Protein AF-A0A2V9G0W3-F1 (afdb_monomer_lite)

Radius of gyration: 15.95 Å; chains: 1; bounding box: 30×38×54 Å

Structure (mmCIF, N/CA/C/O backbone):
data_AF-A0A2V9G0W3-F1
#
_entry.id   AF-A0A2V9G0W3-F1
#
loop_
_atom_site.group_PDB
_atom_site.id
_atom_site.type_symbol
_atom_site.label_atom_id
_atom_site.label_alt_id
_atom_site.label_comp_id
_atom_site.label_asym_id
_atom_site.label_entity_id
_atom_site.label_seq_id
_atom_site.pdbx_PDB_ins_code
_atom_site.Cartn_x
_atom_site.Cartn_y
_atom_site.Cartn_z
_atom_site.occupancy
_atom_site.B_iso_or_equiv
_atom_site.auth_seq_id
_atom_site.auth_comp_id
_atom_site.auth_asym_id
_atom_site.auth_atom_id
_atom_site.pdbx_PDB_model_num
ATOM 1 N N . MET A 1 1 ? -11.350 -17.145 -14.171 1.00 35.25 1 MET A N 1
ATOM 2 C CA . MET A 1 1 ? -9.950 -17.516 -14.481 1.00 35.25 1 MET A CA 1
ATOM 3 C C . MET A 1 1 ? -9.155 -16.254 -14.791 1.00 35.25 1 MET A C 1
ATOM 5 O O . MET A 1 1 ? -9.324 -15.681 -15.859 1.00 35.25 1 MET A O 1
ATOM 9 N N . LEU A 1 2 ? -8.340 -15.782 -13.845 1.00 42.38 2 LEU A N 1
ATOM 10 C CA . LEU A 1 2 ? -7.490 -14.594 -13.998 1.00 42.38 2 LEU A CA 1
ATOM 11 C C . LEU A 1 2 ? -6.211 -14.951 -14.769 1.00 42.38 2 LEU A C 1
ATOM 13 O O . LEU A 1 2 ? -5.138 -15.098 -14.195 1.00 42.38 2 LEU A O 1
ATOM 17 N N . ALA A 1 3 ? -6.319 -15.096 -16.087 1.00 44.25 3 ALA A N 1
ATOM 18 C CA . ALA A 1 3 ? -5.160 -15.234 -16.967 1.00 44.25 3 ALA A CA 1
ATOM 19 C C . ALA A 1 3 ? -4.627 -13.846 -17.375 1.00 44.25 3 ALA A C 1
ATOM 21 O O . ALA A 1 3 ? -4.636 -13.493 -18.550 1.00 44.25 3 ALA A O 1
ATOM 22 N N . LEU A 1 4 ? -4.203 -13.025 -16.405 1.00 49.75 4 LEU A N 1
ATOM 23 C CA . LEU A 1 4 ? -3.663 -11.677 -16.670 1.00 49.75 4 LEU A CA 1
ATOM 24 C C . LEU A 1 4 ? -2.136 -11.571 -16.556 1.00 49.75 4 LEU A C 1
ATOM 26 O O . LEU A 1 4 ? -1.569 -10.530 -16.882 1.00 49.75 4 LEU A O 1
ATOM 30 N N . PHE A 1 5 ? -1.435 -12.645 -16.193 1.00 49.28 5 PHE A N 1
ATOM 31 C CA . PHE A 1 5 ? 0.017 -12.600 -16.011 1.00 49.28 5 PHE A CA 1
ATOM 32 C C . PHE A 1 5 ? 0.705 -13.703 -16.826 1.00 49.28 5 PHE A C 1
ATOM 34 O O . PHE A 1 5 ? 0.818 -14.845 -16.397 1.00 49.28 5 PHE A O 1
ATOM 41 N N . LYS A 1 6 ? 1.155 -13.356 -18.044 1.00 47.69 6 LYS A N 1
ATOM 42 C CA . LYS A 1 6 ? 2.069 -14.198 -18.838 1.00 47.69 6 LYS A CA 1
ATOM 43 C C . LYS A 1 6 ? 3.385 -14.381 -18.070 1.00 47.69 6 LYS A C 1
ATOM 45 O O . LYS A 1 6 ? 4.030 -13.379 -17.754 1.00 47.69 6 LYS A O 1
ATOM 50 N N . VAL A 1 7 ? 3.762 -15.643 -17.853 1.00 44.44 7 VAL A N 1
ATOM 51 C CA . VAL A 1 7 ? 5.044 -16.125 -17.304 1.00 44.44 7 VAL A CA 1
ATOM 52 C C . VAL A 1 7 ? 6.219 -15.305 -17.861 1.00 44.44 7 VAL A C 1
ATOM 54 O O . VAL A 1 7 ? 6.335 -15.139 -19.077 1.00 44.44 7 VAL A O 1
ATOM 57 N N . GLY A 1 8 ? 7.056 -14.755 -16.975 1.00 52.28 8 GLY A N 1
ATOM 58 C CA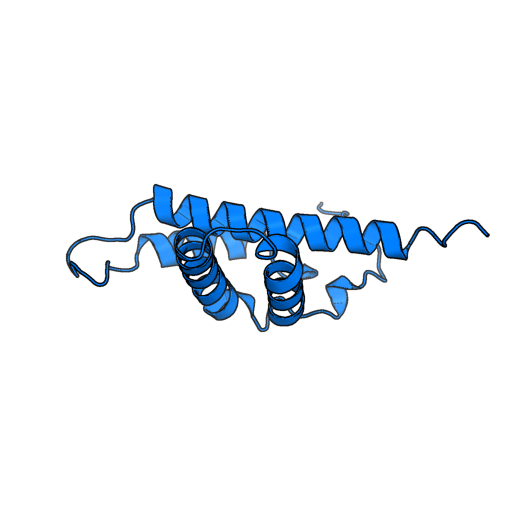 . GLY A 1 8 ? 8.193 -13.887 -17.318 1.00 52.28 8 GLY A CA 1
ATOM 59 C C . GLY A 1 8 ? 7.985 -12.400 -16.995 1.00 52.28 8 GLY A C 1
ATOM 60 O O . GLY A 1 8 ? 8.626 -11.537 -17.601 1.00 52.28 8 GLY A O 1
ATOM 61 N N . TRP A 1 9 ? 7.080 -12.063 -16.072 1.00 56.88 9 TRP A N 1
ATOM 62 C CA . TRP A 1 9 ? 6.794 -10.671 -15.707 1.00 56.88 9 TRP A CA 1
ATOM 63 C C . TRP A 1 9 ? 7.803 -10.165 -14.654 1.00 56.88 9 TRP A C 1
ATOM 65 O O . TRP A 1 9 ? 8.022 -10.846 -13.656 1.00 56.88 9 TRP A O 1
ATOM 75 N N . PRO A 1 10 ? 8.391 -8.955 -14.774 1.00 55.03 10 PRO A N 1
ATOM 76 C CA . PRO A 1 10 ? 9.287 -8.407 -13.746 1.00 55.03 10 PRO A CA 1
ATOM 77 C C . PRO A 1 10 ? 8.649 -8.311 -12.349 1.00 55.03 10 PRO A C 1
ATOM 79 O O . PRO A 1 10 ? 9.355 -8.372 -11.346 1.00 55.03 10 PRO A O 1
ATOM 82 N N . GLY A 1 11 ? 7.316 -8.202 -12.269 1.00 53.41 11 GLY A N 1
ATOM 83 C CA . GLY A 1 11 ? 6.582 -8.243 -11.000 1.00 53.41 11 GLY A CA 1
ATOM 84 C C . GLY A 1 11 ? 6.539 -9.620 -10.317 1.00 53.41 11 GLY A C 1
ATOM 85 O O . GLY A 1 11 ? 6.110 -9.683 -9.173 1.00 53.41 11 GLY A O 1
ATOM 86 N N . GLU A 1 12 ? 7.027 -10.701 -10.947 1.00 56.38 12 GLU A N 1
ATOM 87 C CA . GLU A 1 12 ? 7.285 -11.996 -10.275 1.00 56.38 12 GLU A CA 1
ATOM 88 C C . GLU A 1 12 ? 8.520 -11.958 -9.357 1.00 56.38 12 GLU A C 1
ATOM 90 O O . GLU A 1 12 ? 8.722 -12.854 -8.527 1.00 56.38 12 GLU A O 1
ATOM 95 N N . ARG A 1 13 ? 9.380 -10.947 -9.520 1.00 62.97 13 ARG A N 1
ATOM 96 C CA . ARG A 1 13 ? 10.661 -10.841 -8.807 1.00 62.97 13 ARG A CA 1
ATOM 97 C C . ARG A 1 13 ? 10.774 -9.600 -7.932 1.00 62.97 13 ARG A C 1
ATOM 99 O O . ARG A 1 13 ? 11.692 -9.545 -7.129 1.00 62.97 13 ARG A O 1
ATOM 106 N N . MET A 1 14 ? 9.864 -8.637 -8.075 1.00 73.25 14 MET A N 1
ATOM 107 C CA . MET A 1 14 ? 9.977 -7.351 -7.395 1.00 73.25 14 MET A CA 1
ATOM 108 C C . MET A 1 14 ? 9.047 -7.273 -6.175 1.00 73.25 14 MET A C 1
ATOM 110 O O . MET A 1 14 ? 7.830 -7.436 -6.343 1.00 73.25 14 MET A O 1
ATOM 114 N N . PRO A 1 15 ? 9.593 -7.030 -4.970 1.00 83.00 15 PRO A N 1
ATOM 115 C CA . PRO A 1 15 ? 8.792 -6.778 -3.779 1.00 83.00 15 PRO A CA 1
ATOM 116 C C . PRO A 1 15 ? 8.057 -5.438 -3.896 1.00 83.00 15 PRO A C 1
ATOM 118 O O . PRO A 1 15 ? 8.496 -4.521 -4.603 1.00 83.00 15 PRO A O 1
ATOM 121 N N . PHE A 1 16 ? 6.928 -5.319 -3.199 1.00 84.44 16 PHE A N 1
ATOM 122 C CA . PHE A 1 16 ? 6.147 -4.085 -3.157 1.00 84.44 16 PHE A CA 1
ATOM 123 C C . PHE A 1 16 ? 6.979 -2.894 -2.664 1.00 84.44 16 PHE A C 1
ATOM 125 O O . PHE A 1 16 ? 6.842 -1.789 -3.198 1.00 84.44 16 PHE A O 1
ATOM 132 N N . ASP A 1 17 ? 7.885 -3.114 -1.703 1.00 84.62 17 ASP A N 1
ATOM 133 C CA . ASP A 1 17 ? 8.706 -2.040 -1.141 1.00 84.62 17 ASP A CA 1
ATOM 134 C C . ASP A 1 17 ? 9.569 -1.338 -2.206 1.00 84.62 17 ASP A C 1
ATOM 136 O O . ASP A 1 17 ? 9.550 -0.110 -2.315 1.00 84.62 17 ASP A O 1
ATOM 140 N N . GLU A 1 18 ? 10.202 -2.099 -3.101 1.00 82.06 18 GLU A N 1
ATOM 141 C CA . GLU A 1 18 ? 11.032 -1.546 -4.179 1.00 82.06 18 GLU A CA 1
ATOM 142 C C . GLU A 1 18 ? 10.213 -0.676 -5.150 1.00 82.06 18 GLU A C 1
ATOM 144 O O . GLU A 1 18 ? 10.627 0.423 -5.534 1.00 82.06 18 GLU A O 1
ATOM 149 N N . ARG A 1 19 ? 9.000 -1.119 -5.501 1.00 82.50 19 ARG A N 1
ATOM 150 C CA . ARG A 1 19 ? 8.098 -0.362 -6.388 1.00 82.50 19 ARG A CA 1
ATOM 151 C C . ARG A 1 19 ? 7.521 0.871 -5.731 1.00 82.50 19 ARG A C 1
ATOM 153 O O . ARG A 1 19 ? 7.391 1.905 -6.380 1.00 82.50 19 ARG A O 1
ATOM 160 N N . SER A 1 20 ? 7.201 0.777 -4.453 1.00 84.75 20 SER A N 1
ATOM 161 C CA . SER A 1 20 ? 6.707 1.916 -3.694 1.00 84.75 20 SER A CA 1
ATOM 162 C C . SER A 1 20 ? 7.787 2.992 -3.493 1.00 84.75 20 SER A C 1
ATOM 164 O O . SER A 1 20 ? 7.472 4.175 -3.579 1.00 84.75 20 SER A O 1
ATOM 166 N N . ALA A 1 21 ? 9.064 2.617 -3.339 1.00 84.94 21 ALA A N 1
ATOM 167 C CA . ALA A 1 21 ? 10.182 3.564 -3.294 1.00 84.94 21 ALA A CA 1
ATOM 168 C C . ALA A 1 21 ? 10.385 4.282 -4.640 1.00 84.94 21 ALA A C 1
ATOM 170 O O . ALA A 1 21 ? 10.649 5.483 -4.699 1.00 84.94 21 ALA A O 1
ATOM 171 N N . GLU A 1 22 ? 10.236 3.557 -5.747 1.00 83.38 22 GLU A N 1
ATOM 172 C CA . GLU A 1 22 ? 10.257 4.142 -7.086 1.00 83.38 22 GLU A CA 1
ATOM 173 C C . GLU A 1 22 ? 9.070 5.086 -7.330 1.00 83.38 22 GLU A C 1
ATOM 175 O O . GLU A 1 22 ? 9.258 6.175 -7.877 1.00 83.38 22 GLU A O 1
ATOM 180 N N . PHE A 1 23 ? 7.871 4.694 -6.888 1.00 83.62 23 PHE A N 1
ATOM 181 C CA . PHE A 1 23 ? 6.679 5.535 -6.927 1.00 83.62 23 PHE A CA 1
ATOM 182 C C . PHE A 1 23 ? 6.877 6.816 -6.116 1.00 83.62 23 PHE A C 1
ATOM 184 O O . PHE A 1 23 ? 6.619 7.890 -6.641 1.00 83.62 23 PHE A O 1
ATOM 191 N N . GLU A 1 24 ? 7.403 6.732 -4.891 1.00 84.94 24 GLU A N 1
ATOM 192 C CA . GLU A 1 24 ? 7.710 7.906 -4.064 1.00 84.94 24 GLU A CA 1
ATOM 193 C C . GLU A 1 24 ? 8.646 8.878 -4.803 1.00 84.94 24 GLU A C 1
ATOM 195 O O . GLU A 1 24 ? 8.323 10.058 -4.931 1.00 84.94 24 GLU A O 1
ATOM 200 N N . ARG A 1 25 ? 9.747 8.389 -5.388 1.00 83.38 25 ARG A N 1
ATOM 201 C CA . ARG A 1 25 ? 10.684 9.242 -6.145 1.00 83.38 25 ARG A CA 1
ATOM 202 C C . ARG A 1 25 ? 10.049 9.903 -7.370 1.00 83.38 25 ARG A C 1
ATOM 204 O O . ARG A 1 25 ? 10.364 11.047 -7.675 1.00 83.38 25 ARG A O 1
ATOM 211 N N . SER A 1 26 ? 9.188 9.183 -8.087 1.00 79.75 26 SER A N 1
ATOM 212 C CA . SER A 1 26 ? 8.593 9.660 -9.342 1.00 79.75 26 SER A CA 1
ATOM 213 C C . SER A 1 26 ? 7.350 10.522 -9.139 1.00 79.75 26 SER A C 1
ATOM 215 O O . SER A 1 26 ? 7.090 11.397 -9.957 1.00 79.75 26 SER A O 1
ATOM 217 N N . HIS A 1 27 ? 6.543 10.224 -8.123 1.00 79.25 27 HIS A N 1
ATOM 218 C CA . HIS A 1 27 ? 5.222 10.813 -7.924 1.00 79.25 27 HIS A CA 1
ATOM 219 C C . HIS A 1 27 ? 5.261 11.993 -6.955 1.00 79.25 27 HIS A C 1
ATOM 221 O O . HIS A 1 27 ? 4.418 12.877 -7.047 1.00 79.25 27 HIS A O 1
ATOM 227 N N . PHE A 1 28 ? 6.228 12.028 -6.029 1.00 81.31 28 PHE A N 1
ATOM 228 C CA . PHE A 1 28 ? 6.342 13.135 -5.072 1.00 81.31 28 PHE A CA 1
ATOM 229 C C . PHE A 1 28 ? 7.218 14.277 -5.587 1.00 81.31 28 PHE A C 1
ATOM 231 O O . PHE A 1 28 ? 7.216 15.353 -4.991 1.00 81.31 28 PHE A O 1
ATOM 238 N N . ALA A 1 29 ? 7.927 14.076 -6.703 1.00 77.12 29 ALA A N 1
ATOM 239 C CA . ALA A 1 29 ? 8.665 15.129 -7.384 1.00 77.12 29 ALA A CA 1
ATOM 240 C C . ALA A 1 29 ? 7.691 16.229 -7.853 1.00 77.12 29 ALA A C 1
ATOM 242 O O . ALA A 1 29 ? 6.970 16.056 -8.832 1.00 77.12 29 ALA A O 1
ATOM 243 N N . GLY A 1 30 ? 7.650 17.347 -7.123 1.00 76.38 30 GLY A N 1
ATOM 244 C CA . GLY A 1 30 ? 6.795 18.502 -7.423 1.00 76.38 30 GLY A CA 1
ATOM 245 C C . GLY A 1 30 ? 5.514 18.623 -6.587 1.00 76.38 30 GLY A C 1
ATOM 246 O O . GLY A 1 30 ? 4.742 19.552 -6.816 1.00 76.38 30 GLY A O 1
ATOM 247 N N . LEU A 1 31 ? 5.272 17.738 -5.611 1.00 81.75 31 LEU A N 1
ATOM 248 C CA . LEU A 1 31 ? 4.146 17.883 -4.679 1.00 81.75 31 LEU A CA 1
ATOM 249 C C . LEU A 1 31 ? 4.510 18.768 -3.479 1.00 81.75 31 LEU A C 1
ATOM 251 O O . LEU A 1 31 ? 5.628 18.724 -2.972 1.00 81.75 31 LEU A O 1
ATOM 255 N N . ALA A 1 32 ? 3.530 19.523 -2.973 1.00 85.12 32 ALA A N 1
ATOM 256 C CA . ALA A 1 32 ? 3.674 20.292 -1.738 1.00 85.12 32 ALA A CA 1
ATOM 257 C C . ALA A 1 32 ? 3.965 19.377 -0.531 1.00 85.12 32 ALA A C 1
ATOM 259 O O . ALA A 1 32 ? 3.398 18.288 -0.413 1.00 85.12 32 ALA A O 1
ATOM 260 N N . GLU A 1 33 ? 4.78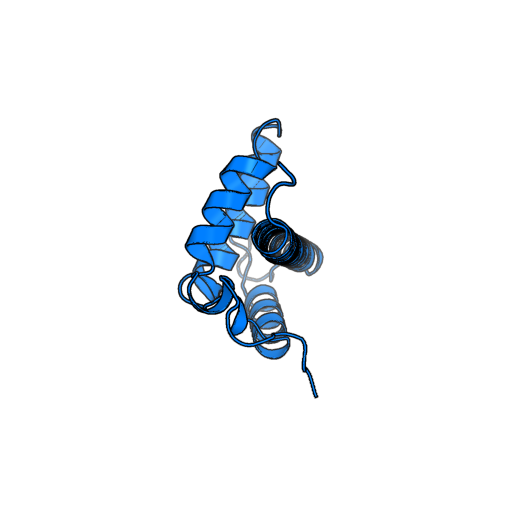7 19.841 0.412 1.00 83.25 33 GLU A N 1
ATOM 261 C CA . GLU A 1 33 ? 5.280 19.035 1.543 1.00 83.25 33 GLU A CA 1
ATOM 262 C C . GLU A 1 33 ? 4.162 18.408 2.392 1.00 83.25 33 GLU A C 1
ATOM 264 O O . GLU A 1 33 ? 4.239 17.238 2.777 1.00 83.25 33 GLU A O 1
ATOM 269 N N . ASN A 1 34 ? 3.079 19.151 2.640 1.00 79.88 34 ASN A N 1
ATOM 270 C CA . ASN A 1 34 ? 1.922 18.644 3.386 1.00 79.88 34 ASN A CA 1
ATOM 271 C C . ASN A 1 34 ? 1.225 17.481 2.662 1.00 79.88 34 ASN A C 1
ATOM 273 O O . ASN A 1 34 ? 0.785 16.520 3.298 1.00 79.88 34 ASN A O 1
ATOM 277 N N . THR A 1 35 ? 1.176 17.534 1.331 1.00 79.31 35 THR A N 1
ATOM 278 C CA . THR A 1 35 ? 0.637 16.465 0.486 1.00 79.31 35 THR A CA 1
ATOM 279 C C . THR A 1 35 ? 1.555 15.245 0.538 1.00 79.31 35 THR A C 1
ATOM 281 O O . THR A 1 35 ? 1.084 14.135 0.791 1.00 79.31 35 THR A O 1
ATOM 284 N N . VAL A 1 36 ? 2.873 15.448 0.422 1.00 84.50 36 VAL A N 1
ATOM 285 C CA . VAL A 1 36 ? 3.883 14.380 0.544 1.00 84.50 36 VAL A CA 1
ATOM 286 C C . VAL A 1 36 ? 3.774 13.662 1.889 1.00 84.50 36 VAL A C 1
ATOM 288 O O . VAL A 1 36 ? 3.777 12.432 1.931 1.00 84.50 36 VAL A O 1
ATOM 291 N N . LYS A 1 37 ? 3.605 14.399 2.993 1.00 85.31 37 LYS A N 1
ATOM 292 C CA . LYS A 1 37 ? 3.441 13.817 4.334 1.00 85.31 37 LYS A CA 1
ATOM 293 C C . LYS A 1 37 ? 2.215 12.903 4.423 1.00 85.31 37 LYS A C 1
ATOM 295 O O . LYS A 1 37 ? 2.304 11.817 4.997 1.00 85.31 37 LYS A O 1
ATOM 300 N N . GLY A 1 38 ? 1.093 13.311 3.827 1.00 83.94 38 GLY A N 1
ATOM 301 C CA . GLY A 1 38 ? -0.114 12.487 3.735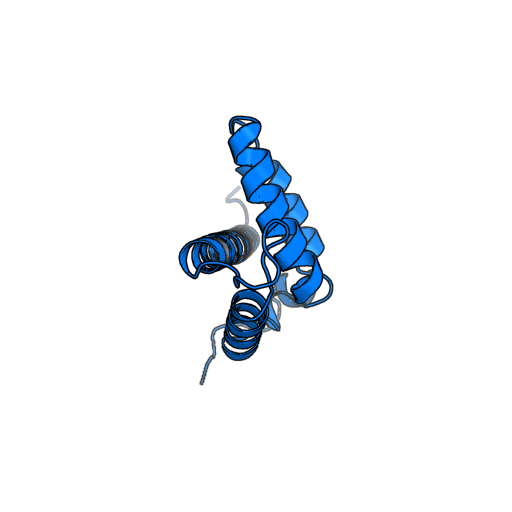 1.00 83.94 38 GLY A CA 1
ATOM 302 C C . GLY A 1 38 ? 0.114 11.205 2.930 1.00 83.94 38 GLY A C 1
ATOM 303 O O . GLY A 1 38 ? -0.192 10.113 3.409 1.00 83.94 38 GLY A O 1
ATOM 304 N N . HIS A 1 39 ? 0.722 11.318 1.747 1.00 83.25 39 HIS A N 1
ATOM 305 C CA . HIS A 1 39 ? 1.025 10.154 0.911 1.00 83.25 39 HIS A CA 1
ATOM 306 C C . HIS A 1 39 ? 2.031 9.196 1.559 1.00 83.25 39 HIS A C 1
ATOM 308 O O . HIS A 1 39 ? 1.832 7.985 1.492 1.00 83.25 39 HIS A O 1
ATOM 314 N N . ARG A 1 40 ? 3.057 9.705 2.251 1.00 87.31 40 ARG A N 1
ATOM 315 C CA . ARG A 1 40 ? 4.005 8.879 3.015 1.00 87.31 40 ARG A CA 1
ATOM 316 C C . ARG A 1 40 ? 3.327 8.084 4.121 1.00 87.31 40 ARG A C 1
ATOM 318 O O . ARG A 1 40 ? 3.666 6.922 4.318 1.00 87.31 40 ARG A O 1
ATOM 325 N N . ALA A 1 41 ? 2.347 8.668 4.811 1.00 88.06 41 ALA A N 1
ATOM 326 C CA . ALA A 1 41 ? 1.583 7.937 5.816 1.00 88.06 41 ALA A CA 1
ATOM 327 C C . ALA A 1 41 ? 0.825 6.757 5.187 1.00 88.06 41 ALA A C 1
ATOM 329 O O . ALA A 1 41 ? 0.858 5.650 5.720 1.00 88.06 41 ALA A O 1
ATOM 330 N N . TYR A 1 42 ? 0.191 6.957 4.028 1.00 87.56 42 TYR A N 1
ATOM 331 C CA . TYR A 1 42 ? -0.474 5.868 3.306 1.00 87.56 42 TYR A CA 1
ATOM 332 C C . TYR A 1 42 ? 0.518 4.809 2.818 1.00 87.56 42 TYR A C 1
ATOM 334 O O . TYR A 1 42 ? 0.284 3.622 3.039 1.00 87.56 42 TYR A O 1
ATOM 342 N N . LEU A 1 43 ? 1.645 5.229 2.235 1.00 88.75 43 LEU A N 1
ATOM 343 C CA . LEU A 1 43 ? 2.715 4.330 1.805 1.00 88.75 43 LEU A CA 1
ATOM 344 C C . LEU A 1 43 ? 3.265 3.494 2.957 1.00 88.75 43 LEU A C 1
ATOM 346 O O . LEU A 1 43 ? 3.431 2.296 2.786 1.00 88.75 43 LEU A O 1
ATOM 350 N N . SER A 1 44 ? 3.497 4.087 4.129 1.00 90.19 44 SER A N 1
ATOM 351 C CA . SER A 1 44 ? 3.993 3.366 5.305 1.00 90.19 44 SER A CA 1
ATOM 352 C C . SER A 1 44 ? 3.076 2.205 5.683 1.00 90.19 44 SER A C 1
ATOM 354 O O . SER A 1 44 ? 3.552 1.103 5.921 1.00 90.19 44 SER A O 1
ATOM 356 N N . HIS A 1 45 ? 1.761 2.426 5.690 1.00 90.06 45 HIS A N 1
ATOM 357 C CA . HIS A 1 45 ? 0.799 1.372 6.014 1.00 90.06 45 HIS A CA 1
ATOM 358 C C . HIS A 1 45 ? 0.671 0.318 4.916 1.00 90.06 45 HIS A C 1
ATOM 360 O O . HIS A 1 45 ? 0.413 -0.844 5.205 1.00 90.06 45 HIS A O 1
ATOM 366 N N . LEU A 1 46 ? 0.829 0.715 3.653 1.00 90.44 46 LEU A N 1
ATOM 367 C CA . LEU A 1 46 ? 0.872 -0.236 2.546 1.00 90.44 46 LEU A CA 1
ATOM 368 C C . LEU A 1 46 ? 2.146 -1.084 2.593 1.00 90.44 46 LEU A C 1
ATOM 370 O O . LEU A 1 46 ? 2.073 -2.276 2.339 1.00 90.44 46 LEU A O 1
ATOM 374 N N . LYS A 1 47 ? 3.293 -0.499 2.946 1.00 89.88 47 LYS A N 1
ATOM 375 C CA . LYS A 1 47 ? 4.568 -1.206 3.122 1.00 89.88 47 LYS A CA 1
ATOM 376 C C . LYS A 1 47 ? 4.541 -2.169 4.301 1.00 89.88 47 LYS A C 1
ATOM 378 O O . LYS A 1 47 ? 5.022 -3.282 4.170 1.00 89.88 47 LYS A O 1
ATOM 383 N N . GLU A 1 48 ? 3.949 -1.765 5.419 1.00 90.56 48 GLU A N 1
ATOM 384 C CA . GLU A 1 48 ? 3.787 -2.628 6.595 1.00 90.56 48 GLU A CA 1
ATOM 385 C C . GLU A 1 48 ? 2.985 -3.896 6.268 1.00 90.56 48 GLU A C 1
ATOM 387 O O . GLU A 1 48 ? 3.306 -4.970 6.760 1.00 90.56 48 GLU A O 1
ATOM 392 N N . PHE A 1 49 ? 1.983 -3.787 5.390 1.00 90.12 49 PHE A N 1
ATOM 393 C CA . PHE A 1 49 ? 1.128 -4.914 5.021 1.00 90.12 49 PHE A CA 1
ATOM 394 C C . PHE A 1 49 ? 1.641 -5.711 3.809 1.00 90.12 49 PHE A C 1
ATOM 396 O O . PHE A 1 49 ? 1.664 -6.937 3.816 1.00 90.12 49 PHE A O 1
ATOM 403 N N . PHE A 1 50 ? 2.047 -5.022 2.740 1.00 88.31 50 PHE A N 1
ATOM 404 C CA . PHE A 1 50 ? 2.413 -5.627 1.457 1.00 88.31 50 PHE A CA 1
ATOM 405 C C . PHE A 1 50 ? 3.919 -5.645 1.186 1.00 88.31 50 PHE A C 1
ATOM 407 O O . PHE A 1 50 ? 4.314 -6.199 0.169 1.00 88.31 50 PHE A O 1
ATOM 414 N N . GLY A 1 51 ? 4.769 -5.045 2.022 1.00 84.88 51 GLY A N 1
ATOM 415 C CA . GLY A 1 51 ? 6.169 -4.730 1.695 1.00 84.88 51 GLY A CA 1
ATOM 416 C C . GLY A 1 51 ? 6.971 -5.903 1.133 1.00 84.88 51 GLY A C 1
ATOM 417 O O . GLY A 1 51 ? 7.589 -5.775 0.073 1.00 84.88 51 GLY A O 1
ATOM 418 N N . GLU A 1 52 ? 6.893 -7.056 1.795 1.00 85.25 52 GLU A N 1
ATOM 419 C CA . GLU A 1 52 ? 7.561 -8.299 1.381 1.00 85.25 52 GLU A CA 1
ATOM 420 C C . GLU A 1 52 ? 6.768 -9.089 0.329 1.00 85.25 52 GLU A C 1
ATOM 422 O O . GLU A 1 52 ? 7.295 -9.984 -0.340 1.00 85.25 52 GLU A O 1
ATOM 427 N N . SER A 1 53 ? 5.492 -8.746 0.141 1.00 83.75 53 SER A N 1
ATOM 428 C CA . SER A 1 53 ? 4.658 -9.361 -0.879 1.00 83.75 53 SER A CA 1
ATOM 429 C C . SER A 1 53 ? 5.142 -8.953 -2.264 1.00 83.75 53 SER A C 1
ATOM 431 O O . SER A 1 53 ? 5.326 -7.781 -2.602 1.00 83.75 53 SER A O 1
ATOM 433 N N . LYS A 1 54 ? 5.319 -9.961 -3.114 1.00 83.31 54 LYS A N 1
ATOM 434 C CA . LYS A 1 54 ? 5.539 -9.746 -4.542 1.00 83.31 54 LYS A CA 1
ATOM 435 C C . LYS A 1 54 ? 4.285 -9.142 -5.156 1.00 83.31 54 LYS A C 1
ATOM 437 O O . LYS A 1 54 ? 3.175 -9.539 -4.807 1.00 83.31 54 LYS A O 1
ATOM 442 N N . LEU A 1 55 ? 4.451 -8.256 -6.135 1.00 80.75 55 LEU A N 1
ATOM 443 C CA . LEU A 1 55 ? 3.308 -7.596 -6.774 1.00 80.75 55 LEU A CA 1
ATOM 444 C C . LEU A 1 55 ? 2.294 -8.575 -7.382 1.00 80.75 55 LEU A C 1
ATOM 446 O O . LEU A 1 55 ? 1.097 -8.322 -7.332 1.00 80.75 55 LEU A O 1
ATOM 450 N N . ASN A 1 56 ? 2.756 -9.702 -7.930 1.00 77.06 56 ASN A N 1
ATOM 451 C CA . ASN A 1 56 ? 1.880 -10.731 -8.498 1.00 77.06 56 ASN A CA 1
ATOM 452 C C . ASN A 1 56 ? 1.105 -11.550 -7.449 1.00 77.06 56 ASN A C 1
ATOM 454 O O . ASN A 1 56 ? 0.231 -12.326 -7.823 1.00 77.06 56 ASN A O 1
ATOM 458 N N . ARG A 1 57 ? 1.448 -11.416 -6.163 1.00 81.25 57 ARG A N 1
ATOM 459 C CA . ARG A 1 57 ? 0.765 -12.070 -5.038 1.00 81.25 57 ARG A CA 1
ATOM 460 C C . ARG A 1 57 ? -0.263 -11.168 -4.362 1.00 81.25 57 ARG A C 1
ATOM 462 O O . ARG A 1 57 ? -0.965 -11.635 -3.478 1.00 81.25 57 ARG A O 1
ATOM 469 N N . ILE A 1 58 ? -0.365 -9.905 -4.773 1.00 85.75 58 ILE A N 1
ATOM 470 C CA . ILE A 1 58 ? -1.410 -9.003 -4.289 1.00 85.75 58 ILE A CA 1
ATOM 471 C C . ILE A 1 58 ? -2.712 -9.393 -4.994 1.00 85.75 58 ILE A C 1
ATOM 473 O O . ILE A 1 58 ? -2.919 -9.067 -6.164 1.00 85.75 58 ILE A O 1
ATOM 477 N N . THR A 1 59 ? -3.561 -10.143 -4.295 1.00 86.38 59 THR A N 1
ATOM 478 C CA . THR A 1 59 ? -4.876 -10.572 -4.784 1.00 86.38 59 THR A CA 1
ATOM 479 C C . THR A 1 59 ? -5.973 -9.626 -4.304 1.00 86.38 59 THR A C 1
ATOM 481 O O . THR A 1 59 ? -5.756 -8.792 -3.424 1.00 86.38 59 THR A O 1
ATOM 484 N N . VAL A 1 60 ? -7.172 -9.764 -4.878 1.00 86.50 60 VAL A N 1
ATOM 485 C CA . VAL A 1 60 ? -8.365 -9.040 -4.408 1.00 86.50 60 VAL A CA 1
ATOM 486 C C . VAL A 1 60 ? -8.613 -9.333 -2.925 1.00 86.50 60 VAL A C 1
ATOM 488 O O . VAL A 1 60 ? -8.785 -8.398 -2.151 1.00 86.50 60 VAL A O 1
ATOM 491 N N . GLU A 1 61 ? -8.487 -10.596 -2.517 1.00 89.56 61 GLU A N 1
ATOM 492 C CA . GLU A 1 61 ? -8.666 -11.033 -1.128 1.00 89.56 61 GLU A CA 1
ATOM 493 C C . GLU A 1 61 ? -7.680 -10.342 -0.173 1.00 89.56 61 GLU A C 1
ATOM 495 O O . GLU A 1 61 ? -8.087 -9.831 0.867 1.00 89.56 61 GLU A O 1
ATOM 500 N N . SER A 1 62 ? -6.396 -10.228 -0.539 1.00 87.31 62 SER A N 1
ATOM 501 C CA . SER A 1 62 ? -5.410 -9.510 0.286 1.00 87.31 62 SER A CA 1
ATOM 502 C C . SER A 1 62 ? -5.707 -8.007 0.390 1.00 87.31 62 SER A C 1
ATOM 504 O O . SER A 1 62 ? -5.406 -7.376 1.402 1.00 87.31 62 SER A O 1
ATOM 506 N N . VAL A 1 63 ? -6.304 -7.406 -0.645 1.00 90.06 63 VAL A N 1
ATOM 507 C CA . VAL A 1 63 ? -6.733 -5.997 -0.621 1.00 90.06 63 VAL A CA 1
ATOM 508 C C . VAL A 1 63 ? -7.961 -5.804 0.270 1.00 90.06 63 VAL A C 1
ATOM 510 O O . VAL A 1 63 ? -8.034 -4.815 1.003 1.00 90.06 63 VAL A O 1
ATOM 513 N N . GLU A 1 64 ? -8.909 -6.737 0.236 1.00 90.81 64 GLU A N 1
ATOM 514 C CA . GLU A 1 64 ? -10.069 -6.747 1.130 1.00 90.81 64 GLU A CA 1
ATOM 515 C C . GLU A 1 64 ? -9.647 -6.955 2.588 1.00 90.81 64 GLU A C 1
ATOM 517 O O . GLU A 1 64 ? -10.119 -6.240 3.473 1.00 90.81 64 GLU A O 1
ATOM 522 N N . GLU A 1 65 ? -8.692 -7.851 2.840 1.00 91.38 65 GLU A N 1
ATOM 523 C CA . GLU A 1 65 ? -8.100 -8.053 4.161 1.00 91.38 65 GLU A CA 1
ATOM 524 C C . GLU A 1 65 ? -7.439 -6.769 4.677 1.00 91.38 65 GLU A C 1
ATOM 526 O O . GLU A 1 65 ? -7.758 -6.310 5.778 1.00 91.38 65 GLU A O 1
ATOM 531 N N . TYR A 1 66 ? -6.602 -6.123 3.858 1.00 90.81 66 TYR A N 1
ATOM 532 C CA . TYR A 1 66 ? -6.025 -4.821 4.189 1.00 90.81 66 TYR A CA 1
ATOM 533 C C . TYR A 1 66 ? -7.113 -3.779 4.490 1.00 90.81 66 TYR A C 1
ATOM 535 O O . TYR A 1 66 ? -7.034 -3.057 5.487 1.00 90.81 66 TYR A O 1
ATOM 543 N N . GLN A 1 67 ? -8.157 -3.695 3.658 1.00 91.81 67 GLN A N 1
ATOM 544 C CA . GLN A 1 67 ? -9.261 -2.757 3.858 1.00 91.81 67 GLN A CA 1
ATOM 545 C C . GLN A 1 67 ? -9.961 -2.994 5.204 1.00 91.81 67 GLN A C 1
ATOM 547 O O . GLN A 1 67 ? -10.211 -2.033 5.939 1.00 91.81 67 GLN A O 1
ATOM 552 N N . ASN A 1 68 ? -10.254 -4.250 5.537 1.00 91.44 68 ASN A N 1
ATOM 553 C CA . ASN A 1 68 ? -10.926 -4.632 6.774 1.00 91.44 68 ASN A CA 1
ATOM 554 C C . ASN A 1 68 ? -10.054 -4.346 8.000 1.00 91.44 68 ASN A C 1
ATOM 556 O O . ASN A 1 68 ? -10.519 -3.685 8.931 1.00 91.44 68 ASN A O 1
ATOM 560 N N . GLN A 1 69 ? -8.772 -4.726 7.968 1.00 90.62 69 GLN A N 1
ATOM 561 C CA . GLN A 1 69 ? -7.830 -4.420 9.048 1.00 90.62 69 GLN A CA 1
ATOM 562 C C . GLN A 1 69 ? -7.718 -2.912 9.283 1.00 90.62 69 GLN A C 1
ATOM 564 O O . GLN A 1 69 ? -7.785 -2.442 10.418 1.00 90.62 69 GLN A O 1
ATOM 569 N N . ARG A 1 70 ? -7.619 -2.117 8.214 1.00 89.75 70 ARG A N 1
ATOM 570 C CA . ARG A 1 70 ? -7.519 -0.656 8.319 1.00 89.75 70 ARG A CA 1
ATOM 571 C C . ARG A 1 70 ? -8.796 -0.013 8.843 1.00 89.75 70 ARG A C 1
ATOM 573 O O . ARG A 1 70 ? -8.704 0.954 9.588 1.00 89.75 70 ARG A O 1
ATOM 580 N N . ARG A 1 71 ? -9.974 -0.532 8.489 1.00 89.19 71 ARG A N 1
ATOM 581 C CA . ARG A 1 71 ? -11.258 -0.061 9.038 1.00 89.19 71 ARG A CA 1
ATOM 582 C C . ARG A 1 71 ? -11.452 -0.434 10.503 1.00 89.19 71 ARG A C 1
ATOM 584 O O . ARG A 1 71 ? -12.151 0.291 11.199 1.00 89.19 71 ARG A O 1
ATOM 591 N N . ALA A 1 72 ? -10.855 -1.530 10.963 1.00 88.62 72 ALA A N 1
ATOM 592 C CA . ALA A 1 72 ? -10.906 -1.942 12.363 1.00 88.62 72 ALA A CA 1
ATOM 593 C C . ALA A 1 72 ? -9.898 -1.184 13.247 1.00 88.62 72 ALA A C 1
ATOM 595 O O . ALA A 1 72 ? -10.075 -1.122 14.461 1.00 88.62 72 ALA A O 1
ATOM 596 N N . GLN A 1 73 ? -8.857 -0.578 12.660 1.00 86.44 73 GLN A N 1
ATOM 597 C CA . GLN A 1 73 ? -7.844 0.155 13.421 1.00 86.44 73 GLN A CA 1
ATOM 598 C C . GLN A 1 73 ? -8.431 1.402 14.108 1.00 86.44 73 GLN A C 1
ATOM 600 O O . GLN A 1 73 ? -9.118 2.203 13.457 1.00 86.44 73 GLN A O 1
ATOM 605 N N . PRO A 1 74 ? -8.127 1.621 15.399 1.00 87.25 74 PRO A N 1
ATOM 606 C CA . PRO A 1 74 ? -8.481 2.847 16.095 1.00 87.25 74 PRO A CA 1
ATOM 607 C C . PRO A 1 74 ? -7.658 4.038 15.587 1.00 87.25 74 PRO A C 1
ATOM 609 O O . PRO A 1 74 ? -6.525 3.905 15.117 1.00 87.25 74 PRO A O 1
ATOM 612 N N . THR A 1 75 ? -8.215 5.242 15.690 1.00 83.44 75 THR A N 1
ATOM 613 C CA . THR A 1 75 ? -7.489 6.470 15.361 1.00 83.44 75 THR A CA 1
ATOM 614 C C . THR A 1 75 ? -6.508 6.834 16.470 1.00 83.44 75 THR A C 1
ATOM 616 O O . THR A 1 75 ? -6.823 6.713 17.650 1.00 83.44 75 THR A O 1
ATOM 619 N N . LYS A 1 76 ? -5.334 7.366 16.100 1.00 77.56 76 LYS A N 1
ATOM 620 C CA . LYS A 1 76 ? -4.304 7.793 17.067 1.00 77.56 76 LYS A CA 1
ATOM 621 C C . LYS A 1 76 ? -4.807 8.833 18.074 1.00 77.56 76 LYS A C 1
ATOM 623 O O . LYS A 1 76 ? -4.351 8.853 19.207 1.00 77.56 76 LYS A O 1
ATOM 628 N N . THR A 1 77 ? -5.725 9.702 17.656 1.00 78.44 77 THR A N 1
ATOM 629 C CA . THR A 1 77 ? -6.257 10.794 18.483 1.00 78.44 77 THR A CA 1
ATOM 630 C C . THR A 1 77 ? -7.465 10.385 19.321 1.00 78.44 77 THR A C 1
ATOM 632 O O . THR A 1 77 ? -7.797 11.077 20.277 1.00 78.44 77 THR A O 1
ATOM 635 N N . ASN A 1 78 ? -8.161 9.306 18.954 1.00 81.06 78 ASN A N 1
ATOM 636 C CA . ASN A 1 78 ? -9.313 8.812 19.695 1.00 81.06 78 ASN A CA 1
ATOM 637 C C . ASN A 1 78 ? -9.414 7.282 19.548 1.00 81.06 78 ASN A C 1
ATOM 639 O O . ASN A 1 78 ? -9.862 6.807 18.497 1.00 81.06 78 ASN A O 1
ATOM 643 N N . PRO A 1 79 ? -9.045 6.514 20.588 1.00 82.69 79 PRO A N 1
ATOM 644 C CA . PRO A 1 79 ? -9.057 5.056 20.527 1.00 82.69 79 PRO A CA 1
ATOM 645 C C . PRO A 1 79 ? -10.468 4.460 20.397 1.00 82.69 79 PRO A C 1
ATOM 647 O O . PRO A 1 79 ? -10.607 3.339 19.924 1.00 82.69 79 PRO A O 1
ATOM 650 N N . ASN A 1 80 ? -11.520 5.220 20.725 1.00 84.81 80 ASN A N 1
ATOM 651 C CA . ASN A 1 80 ? -12.915 4.788 20.582 1.00 84.81 80 ASN A CA 1
ATOM 652 C C . ASN A 1 80 ? -13.472 5.011 19.169 1.00 84.81 80 ASN A C 1
ATOM 654 O O . ASN A 1 80 ? -14.624 4.679 18.893 1.00 84.81 80 ASN A O 1
ATOM 658 N N . ARG A 1 81 ? -12.697 5.627 18.269 1.00 83.44 81 ARG A N 1
ATOM 659 C CA . ARG A 1 81 ? -13.089 5.841 16.874 1.00 83.44 81 ARG A CA 1
ATOM 660 C C . ARG A 1 81 ? -12.154 5.080 15.964 1.00 83.44 81 ARG A C 1
ATOM 662 O O . ARG A 1 81 ? -10.941 5.190 16.096 1.00 83.44 81 ARG A O 1
ATOM 669 N N . THR A 1 82 ? -12.720 4.380 14.996 1.00 88.62 82 THR A N 1
ATOM 670 C CA . THR A 1 82 ? -11.950 3.708 13.956 1.00 88.62 82 THR A CA 1
ATOM 671 C C . THR A 1 82 ? -11.610 4.641 12.795 1.00 88.62 82 THR A C 1
ATOM 673 O O . THR A 1 82 ? -12.172 5.735 12.643 1.00 88.62 82 THR A O 1
ATOM 676 N N . ILE A 1 83 ? -10.642 4.237 11.971 1.00 87.19 83 ILE A N 1
ATOM 677 C CA . ILE A 1 83 ? -10.242 4.994 10.784 1.00 87.19 83 ILE A CA 1
ATOM 678 C C . ILE A 1 83 ? -11.438 5.147 9.834 1.00 87.19 83 ILE A C 1
ATOM 680 O O . ILE A 1 83 ? -12.079 4.182 9.422 1.00 87.19 83 ILE A O 1
ATOM 684 N N . LYS A 1 84 ? -11.708 6.392 9.423 1.00 87.69 84 LYS A N 1
ATOM 685 C CA . LYS A 1 84 ? -12.775 6.703 8.464 1.00 87.69 84 LYS A CA 1
ATOM 686 C C . LYS A 1 84 ? -12.556 5.972 7.139 1.00 87.69 84 LYS A C 1
ATOM 688 O O . LYS A 1 84 ? -11.453 5.994 6.590 1.00 87.69 84 LYS A O 1
ATOM 693 N N . GLY A 1 85 ? -13.640 5.468 6.548 1.00 86.75 85 GLY A N 1
ATOM 694 C CA . GLY A 1 85 ? -13.609 4.814 5.234 1.00 86.75 85 GLY A CA 1
ATOM 695 C C . GLY A 1 85 ? -12.954 5.666 4.140 1.00 86.75 85 GLY A C 1
ATOM 696 O O . GLY A 1 85 ? -12.173 5.147 3.353 1.00 86.75 85 GLY A O 1
ATOM 697 N N . ALA A 1 86 ? -13.157 6.989 4.152 1.00 87.81 86 ALA A N 1
ATOM 698 C CA . ALA A 1 86 ? -12.505 7.903 3.208 1.00 87.81 86 ALA A CA 1
ATOM 699 C C . ALA A 1 86 ? -10.964 7.884 3.295 1.00 87.81 86 ALA A C 1
ATOM 701 O O . ALA A 1 86 ? -10.284 8.056 2.287 1.00 87.81 86 ALA A O 1
ATOM 702 N N . THR A 1 87 ? -10.398 7.673 4.485 1.00 87.88 87 THR A N 1
ATOM 703 C CA . THR A 1 87 ? -8.946 7.544 4.679 1.00 87.88 87 THR A CA 1
ATOM 704 C C . THR A 1 87 ? -8.445 6.206 4.148 1.00 87.88 87 THR A C 1
ATOM 706 O O . THR A 1 87 ? -7.399 6.158 3.506 1.00 87.88 87 THR A O 1
ATOM 709 N N . VAL A 1 88 ? -9.208 5.130 4.365 1.00 89.38 88 VAL A N 1
ATOM 710 C CA . VAL A 1 88 ? -8.891 3.803 3.818 1.00 89.38 88 VAL A CA 1
ATOM 711 C C . VAL A 1 88 ? -8.938 3.830 2.289 1.00 89.38 88 VAL A C 1
ATOM 713 O O . VAL A 1 88 ? -7.993 3.382 1.648 1.00 89.38 88 VAL A O 1
ATOM 716 N N . ASN A 1 89 ? -9.962 4.456 1.701 1.00 90.62 89 ASN A N 1
ATOM 717 C CA . ASN A 1 89 ? -10.090 4.608 0.250 1.00 90.62 89 ASN A CA 1
ATOM 718 C C . ASN A 1 89 ? -8.920 5.395 -0.354 1.00 90.62 89 ASN A C 1
ATOM 720 O O . ASN A 1 89 ? -8.400 4.992 -1.385 1.00 90.62 89 ASN A O 1
ATOM 724 N N . ARG A 1 90 ? -8.438 6.462 0.301 1.00 88.62 90 ARG A N 1
ATOM 725 C CA . ARG A 1 90 ? -7.222 7.172 -0.144 1.00 88.62 90 ARG A CA 1
ATOM 726 C C . ARG A 1 90 ? -5.981 6.272 -0.144 1.00 88.62 90 ARG A C 1
ATOM 728 O O . ARG A 1 90 ? -5.168 6.364 -1.059 1.00 88.62 90 ARG A O 1
ATOM 735 N N . GLY A 1 91 ? -5.847 5.389 0.848 1.00 89.38 91 GLY A N 1
ATOM 736 C CA . GLY A 1 91 ? -4.790 4.375 0.867 1.00 89.38 91 GLY A CA 1
ATOM 737 C C . GLY A 1 91 ? -4.910 3.379 -0.291 1.00 89.38 91 GLY A C 1
ATOM 738 O O . GLY A 1 91 ? -3.920 3.097 -0.959 1.00 89.38 91 GLY A O 1
ATOM 739 N N . LEU A 1 92 ? -6.124 2.906 -0.578 1.00 91.44 92 LEU A N 1
ATOM 740 C CA . LEU A 1 92 ? -6.394 1.990 -1.692 1.00 91.44 92 LEU A CA 1
ATOM 741 C C . LEU A 1 92 ? -6.162 2.635 -3.065 1.00 91.44 92 LEU A C 1
ATOM 743 O O . LEU A 1 92 ? -5.595 1.999 -3.949 1.00 91.44 92 LEU A O 1
ATOM 747 N N . GLU A 1 93 ? -6.516 3.907 -3.235 1.00 90.62 93 GLU A N 1
ATOM 748 C CA . GLU A 1 93 ? -6.188 4.655 -4.453 1.00 90.62 93 GLU A CA 1
ATOM 749 C C . GLU A 1 93 ? -4.668 4.796 -4.622 1.00 90.62 93 GLU A C 1
ATOM 751 O O . GLU A 1 93 ? -4.147 4.622 -5.722 1.00 90.62 93 GLU A O 1
ATOM 756 N N . CYS A 1 94 ? -3.926 5.014 -3.529 1.00 89.31 94 CYS A N 1
ATOM 757 C CA . CYS A 1 94 ? -2.463 5.013 -3.574 1.00 89.31 94 CYS A CA 1
ATOM 758 C C . CYS A 1 94 ? -1.906 3.644 -4.001 1.00 89.31 94 CYS A C 1
ATOM 760 O O . CYS A 1 94 ? -1.010 3.584 -4.844 1.00 89.31 94 CYS A O 1
ATOM 762 N N . LEU A 1 95 ? -2.454 2.548 -3.467 1.00 89.81 95 LEU A N 1
ATOM 763 C CA . LEU A 1 95 ? -2.093 1.185 -3.866 1.00 89.81 95 LEU A CA 1
ATOM 764 C C . LEU A 1 95 ? -2.343 0.957 -5.362 1.00 89.81 95 LEU A C 1
ATOM 766 O O . LEU A 1 95 ? -1.458 0.484 -6.075 1.00 89.81 95 LEU A O 1
ATOM 770 N N . LYS A 1 96 ? -3.518 1.353 -5.855 1.00 89.25 96 LYS A N 1
ATOM 771 C CA . LYS A 1 96 ? -3.884 1.262 -7.271 1.00 89.25 96 LYS A CA 1
ATOM 772 C C . LYS A 1 96 ? -2.895 2.015 -8.163 1.00 89.25 96 LYS A C 1
ATOM 774 O O . LYS A 1 96 ? -2.450 1.455 -9.160 1.00 89.25 96 LYS A O 1
ATOM 779 N N . CYS A 1 97 ? -2.500 3.234 -7.791 1.00 87.19 97 CYS A N 1
ATOM 780 C CA . CYS A 1 97 ? -1.502 4.009 -8.534 1.00 87.19 97 CYS A CA 1
ATOM 781 C C . CYS A 1 97 ? -0.137 3.302 -8.613 1.00 87.19 97 CYS A C 1
ATOM 783 O O . CYS A 1 97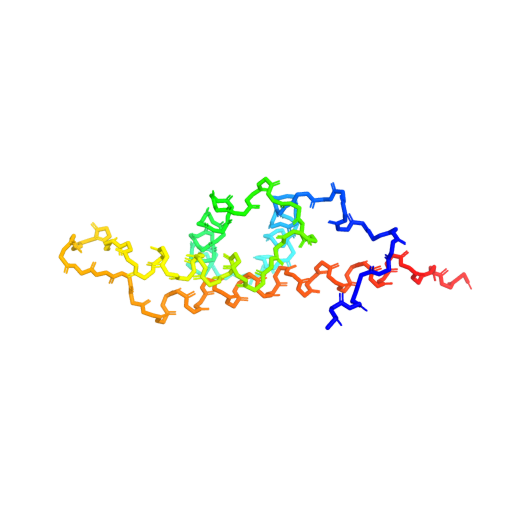 ? 0.498 3.312 -9.668 1.00 87.19 97 CYS A O 1
ATOM 785 N N . ILE A 1 98 ? 0.310 2.659 -7.529 1.00 86.81 98 ILE A N 1
ATOM 786 C CA . ILE A 1 98 ? 1.575 1.903 -7.503 1.00 86.81 98 ILE A CA 1
ATOM 787 C C . ILE A 1 98 ? 1.498 0.687 -8.434 1.00 86.81 98 ILE A C 1
ATOM 789 O O . ILE A 1 98 ? 2.429 0.431 -9.202 1.00 86.81 98 ILE A O 1
ATOM 793 N N . LEU A 1 99 ? 0.382 -0.047 -8.398 1.00 84.81 99 LEU A N 1
ATOM 794 C CA . LEU A 1 99 ? 0.165 -1.209 -9.260 1.00 84.81 99 LEU A CA 1
ATOM 795 C C . LEU A 1 99 ? 0.061 -0.808 -10.739 1.00 84.81 99 LEU A C 1
ATOM 797 O O . LEU A 1 99 ? 0.688 -1.443 -11.586 1.00 84.81 99 LEU A O 1
ATOM 801 N N . ASP A 1 100 ? -0.651 0.276 -11.054 1.00 84.69 100 ASP A N 1
ATOM 802 C CA . ASP A 1 100 ? -0.754 0.816 -12.415 1.00 84.69 100 ASP A CA 1
ATOM 803 C C . ASP A 1 100 ? 0.615 1.256 -12.958 1.00 84.69 100 ASP A C 1
ATOM 805 O O . ASP A 1 100 ? 0.982 0.912 -14.085 1.00 84.69 100 ASP A O 1
ATOM 809 N N . LEU A 1 101 ? 1.429 1.927 -12.131 1.00 82.88 101 LEU A N 1
ATOM 810 C CA . LEU A 1 101 ? 2.805 2.281 -12.485 1.00 82.88 101 LEU A CA 1
ATOM 811 C C . LEU A 1 101 ? 3.642 1.032 -12.793 1.00 82.88 101 LEU A C 1
ATOM 813 O O . LEU A 1 101 ? 4.384 1.010 -13.781 1.00 82.88 101 LEU A O 1
ATOM 817 N N . ALA A 1 102 ? 3.515 -0.018 -11.978 1.00 80.31 102 ALA A N 1
ATOM 818 C CA . ALA A 1 102 ? 4.224 -1.274 -12.193 1.00 80.31 102 ALA A CA 1
ATOM 819 C C . ALA A 1 102 ? 3.795 -1.963 -13.500 1.00 80.31 102 ALA A C 1
ATOM 821 O O . ALA A 1 102 ? 4.651 -2.455 -14.243 1.00 80.31 102 ALA A O 1
ATOM 822 N N . VAL A 1 103 ? 2.496 -1.950 -13.819 1.00 79.56 103 VAL A N 1
ATOM 823 C CA . VAL A 1 103 ? 1.965 -2.484 -15.081 1.00 79.56 103 VAL A CA 1
ATOM 824 C C . VAL A 1 103 ? 2.495 -1.694 -16.272 1.00 79.56 103 VAL A C 1
ATOM 826 O O . VAL A 1 103 ? 3.072 -2.292 -17.183 1.00 79.56 103 VAL A O 1
ATOM 829 N N . LYS A 1 104 ? 2.391 -0.361 -16.243 1.00 77.75 104 LYS A N 1
ATOM 830 C CA . LYS A 1 104 ? 2.905 0.518 -17.303 1.00 77.75 104 LYS A CA 1
ATOM 831 C C . LYS A 1 104 ? 4.390 0.283 -17.557 1.00 77.75 104 LYS A C 1
ATOM 833 O O . LYS A 1 104 ? 4.779 0.025 -18.693 1.00 77.75 104 LYS A O 1
ATOM 838 N N . ARG A 1 105 ? 5.230 0.286 -16.516 1.00 72.25 105 ARG A N 1
ATOM 839 C CA . ARG A 1 105 ? 6.679 0.044 -16.666 1.00 72.25 105 ARG A CA 1
ATOM 840 C C . ARG A 1 105 ? 6.996 -1.354 -17.194 1.00 72.25 105 ARG A C 1
ATOM 842 O O . ARG A 1 105 ? 7.944 -1.513 -17.961 1.00 72.25 105 ARG A O 1
ATOM 849 N N . SER A 1 106 ? 6.206 -2.363 -16.828 1.00 67.62 106 SER A N 1
ATOM 850 C CA . SER A 1 106 ? 6.358 -3.714 -17.377 1.00 67.62 106 SER A CA 1
ATOM 851 C C . SER A 1 106 ? 6.034 -3.774 -18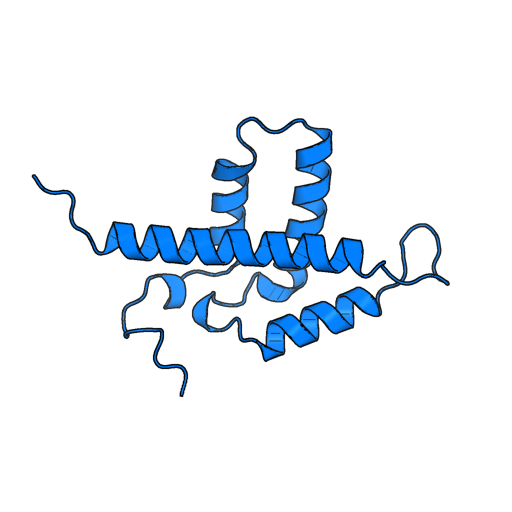.875 1.00 67.62 106 SER A C 1
ATOM 853 O O . SER A 1 106 ? 6.727 -4.460 -19.627 1.00 67.62 106 SER A O 1
ATOM 855 N N . ILE A 1 107 ? 5.031 -3.015 -19.328 1.00 56.72 107 ILE A N 1
ATOM 856 C CA . ILE A 1 107 ? 4.701 -2.873 -20.753 1.00 56.72 107 ILE A CA 1
ATOM 857 C C . ILE A 1 107 ? 5.843 -2.167 -21.495 1.00 56.72 107 ILE A C 1
ATOM 859 O O . ILE A 1 107 ? 6.324 -2.696 -22.494 1.00 56.72 107 ILE A O 1
ATOM 863 N N . PHE A 1 108 ? 6.349 -1.040 -20.980 1.00 53.09 108 PHE A N 1
ATOM 864 C CA . PHE A 1 108 ? 7.467 -0.315 -21.604 1.00 53.09 108 PHE A CA 1
ATOM 865 C C . PHE A 1 108 ? 8.747 -1.149 -21.693 1.00 53.09 108 PHE A C 1
ATOM 867 O O . PHE A 1 108 ? 9.441 -1.088 -22.697 1.00 53.09 108 PHE A O 1
ATOM 874 N N . ARG A 1 109 ? 9.043 -1.993 -20.698 1.00 54.41 109 ARG A N 1
ATOM 875 C CA . ARG A 1 109 ? 10.210 -2.888 -20.740 1.00 54.41 109 ARG A CA 1
ATOM 876 C C . ARG A 1 109 ? 10.074 -4.020 -21.771 1.00 54.41 109 ARG A C 1
ATOM 878 O O . ARG A 1 109 ? 11.086 -4.580 -22.180 1.00 54.41 109 ARG A O 1
ATOM 885 N N . LYS A 1 110 ? 8.848 -4.367 -22.184 1.00 48.28 110 LYS A N 1
ATOM 886 C CA . LYS A 1 110 ? 8.592 -5.335 -23.266 1.00 48.28 110 LYS A CA 1
ATOM 887 C C . LYS A 1 110 ? 8.659 -4.712 -24.659 1.00 48.28 110 LYS A C 1
ATOM 889 O O . LYS A 1 110 ? 8.835 -5.454 -25.619 1.00 48.28 110 LYS A O 1
ATOM 894 N N . ILE A 1 111 ? 8.515 -3.393 -24.778 1.00 45.12 111 ILE A N 1
ATOM 895 C CA . ILE A 1 111 ? 8.658 -2.678 -26.047 1.00 45.12 111 ILE A CA 1
ATOM 896 C C . ILE A 1 111 ? 10.137 -2.285 -26.166 1.00 45.12 111 ILE A C 1
ATOM 898 O O . ILE A 1 111 ? 10.563 -1.362 -25.471 1.00 45.12 111 ILE A O 1
ATOM 902 N N . PRO A 1 112 ? 10.957 -2.972 -26.986 1.00 46.81 112 PRO A N 1
ATOM 903 C CA . PRO A 1 112 ? 12.321 -2.516 -27.215 1.00 46.81 112 PRO A CA 1
ATOM 904 C C . PRO A 1 112 ? 12.269 -1.088 -27.781 1.00 46.81 112 PRO A C 1
ATOM 906 O O . PRO A 1 112 ? 11.393 -0.805 -28.608 1.00 46.81 112 PRO A O 1
ATOM 909 N N . PRO A 1 113 ? 13.163 -0.176 -27.354 1.00 45.47 113 PRO A N 1
ATOM 910 C CA . PRO A 1 113 ? 13.255 1.131 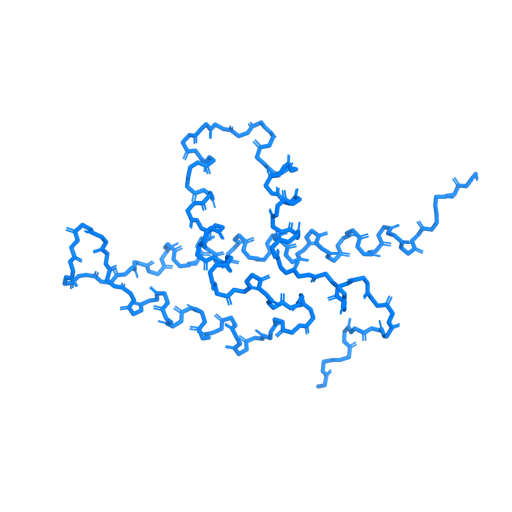-27.985 1.00 45.47 113 PRO A CA 1
ATOM 911 C C . PRO A 1 113 ? 13.511 0.896 -29.474 1.00 45.47 113 PRO A C 1
ATOM 913 O O . PRO A 1 113 ? 14.467 0.207 -29.838 1.00 45.47 113 PRO A O 1
ATOM 916 N N . ARG A 1 114 ? 12.607 1.392 -30.328 1.00 46.81 114 ARG A N 1
ATOM 917 C CA . ARG A 1 114 ? 12.840 1.400 -31.773 1.00 46.81 114 ARG A CA 1
ATOM 918 C C . ARG A 1 114 ? 14.126 2.200 -31.993 1.00 46.81 114 ARG A C 1
ATOM 920 O O . ARG A 1 114 ? 14.165 3.371 -31.620 1.00 46.81 114 ARG A O 1
ATOM 927 N N . ARG A 1 115 ? 15.173 1.516 -32.465 1.00 45.19 115 ARG A N 1
ATOM 928 C CA . ARG A 1 115 ? 16.373 2.158 -33.009 1.00 45.19 115 ARG A CA 1
ATOM 929 C C . ARG A 1 115 ? 16.005 2.944 -34.256 1.00 45.19 115 ARG A C 1
ATOM 931 O O . ARG A 1 115 ? 15.095 2.471 -34.975 1.00 45.19 115 ARG A O 1
#

Secondary structure (DSSP, 8-state):
------SS-GGGT-BHHHHHHHHHHHHSTT--HHHHHHHHHHHHHHHHHHTTSBGGG--HHHHHHHHHHHHHSEETTEEEEEPPHHHHHHHHHHHHHHHHHHHHHHHHHHS----

pLDDT: mean 78.33, std 14.83, range [35.25, 91.81]

Sequence (115 aa):
MLALFKVGWPGERMPFDERSAEFERSHFAGLAENTVKGHRAYLSHLKEFFGESKLNRITVESVEEYQNQRRAQPTKTNPNRTIKGATVNRGLECLKCILDLAVKRSIFRKIPPRR

Foldseek 3Di:
DPPPDDPPFVLVPDFLQVLLVVCLVVVCVPDDPVVSVLLVVLSVLCCVQRRRPRLVRDDPVSLVVSLVVQQPQADPVGNVHGDDSVSSVVSVVSVVVSSVVSVVVRVVVVDPPDD